Protein AF-A0A1I0U575-F1 (afdb_monomer)

Solvent-accessible surface area (backbone atoms only — not comparable to full-atom values): 11111 Å² total; per-residue (Å²): 134,72,93,85,70,76,74,80,71,78,78,74,74,86,70,75,82,82,84,68,70,93,70,78,60,94,90,56,84,79,84,73,92,72,87,68,95,78,62,98,72,87,86,82,90,77,68,52,53,41,90,87,81,62,49,80,29,72,87,57,78,76,92,74,85,88,87,84,86,83,91,77,82,74,94,61,66,77,84,83,84,86,85,85,67,62,74,46,63,39,93,84,78,62,50,77,47,63,61,82,71,60,91,86,65,80,56,101,76,77,84,55,69,71,61,39,52,50,52,34,44,42,38,71,75,67,61,40,53,53,68,60,42,26,53,49,41,25,73,60,37,78,41,85,51,56,54,69,57,51,50,53,37,41,57,60,74,74,112

Organism: NCBI:txid150248

Radius of gyration: 28.63 Å; Cα contacts (8 Å, |Δi|>4): 90; chains: 1; bounding box: 76×43×75 Å

Foldseek 3Di:
DDPPPPPPDPPDDPDDDPPDDPDDDVPDDDDDDDDDPDDPDDDDDDDQADPPPRDGCPPPDDPDDDDDDDDDDDQAADDDDDDDKDWDQDPPPRDIDIDDDDPQCDDPDDDDPVVLVVLLCCCPVVVQQLVRSQVVCCVRHVDGDDSVRSVVSNVVVVD

Sequence (159 aa):
MPPSSDRFEKKRSSREPSGKKPGGQEGHEGTTLRQVEHPHHRVVHRVHKCQGCGASLRDVKPFKVDVRQVFDLPPVSIEVTQHEREVKSCPHCQCVQQAEFPPHVTNHVQYGPRLTALVVYLHHIQLIPYKRLSDTIEALYQHSVSTGTLANMVKRGRE

InterPro domains:
  IPR004291 Transposase IS66, central domain [PF03050] (108-157)
  IPR024474 Transposase IS66, zinc-finger binding domain of [PF13005] (49-93)
  IPR052344 Transposase-related protein [PTHR33678] (9-156)

pLDDT: mean 89.63, std 12.62, range [47.19, 98.0]

Mean predicted aligned error: 10.16 Å

Structure (mmCIF, N/CA/C/O backbone):
data_AF-A0A1I0U575-F1
#
_entry.id   AF-A0A1I0U575-F1
#
loop_
_atom_site.group_PDB
_atom_site.id
_atom_site.type_symbol
_atom_site.label_atom_id
_atom_site.label_alt_id
_atom_site.label_comp_id
_atom_site.label_asym_id
_atom_site.label_entity_id
_atom_site.label_seq_id
_atom_site.pdbx_PDB_ins_code
_atom_site.Cartn_x
_atom_site.Cartn_y
_atom_site.Cartn_z
_atom_site.occupancy
_atom_site.B_iso_or_equiv
_atom_site.auth_seq_id
_atom_site.auth_comp_id
_atom_site.auth_asym_id
_atom_site.auth_atom_id
_atom_site.pdbx_PDB_model_num
ATOM 1 N N . MET A 1 1 ? 26.147 28.197 -36.655 1.00 47.41 1 MET A N 1
ATOM 2 C CA . MET A 1 1 ? 24.974 28.135 -35.751 1.00 47.41 1 MET A CA 1
ATOM 3 C C . MET A 1 1 ? 25.256 27.102 -34.668 1.00 47.41 1 MET A C 1
ATOM 5 O O . MET A 1 1 ? 25.812 26.068 -35.023 1.00 47.41 1 MET A O 1
ATOM 9 N N . PRO A 1 2 ? 24.961 27.371 -33.382 1.00 47.19 2 PRO A N 1
ATOM 10 C CA . PRO A 1 2 ? 25.215 26.414 -32.307 1.00 47.19 2 PRO A CA 1
ATOM 11 C C . PRO A 1 2 ? 24.196 25.255 -32.344 1.00 47.19 2 PRO A C 1
ATOM 13 O O . PRO A 1 2 ? 23.044 25.478 -32.714 1.00 47.19 2 PRO A O 1
ATOM 16 N N . PRO A 1 3 ? 24.575 24.038 -31.914 1.00 49.50 3 PRO A N 1
ATOM 17 C CA . PRO A 1 3 ? 23.738 22.829 -31.964 1.00 49.50 3 PRO A CA 1
ATOM 18 C C . PRO A 1 3 ? 22.569 22.831 -30.957 1.00 49.50 3 PRO A C 1
ATOM 20 O O . PRO A 1 3 ? 21.910 21.820 -30.767 1.00 49.50 3 PRO A O 1
ATOM 23 N N . SER A 1 4 ? 22.299 23.966 -30.305 1.00 51.62 4 SER A N 1
ATOM 24 C CA . SER A 1 4 ? 21.261 24.134 -29.276 1.00 51.62 4 SER A CA 1
ATOM 25 C C . SER A 1 4 ? 20.014 24.859 -29.807 1.00 51.62 4 SER A C 1
ATOM 27 O O . SER A 1 4 ? 19.266 25.490 -29.067 1.00 51.62 4 SER A O 1
ATOM 29 N N . SER A 1 5 ? 19.805 24.838 -31.125 1.00 55.12 5 SER A N 1
ATOM 30 C CA . SER A 1 5 ? 18.627 25.420 -31.785 1.00 55.12 5 SER A CA 1
ATOM 31 C C . SER A 1 5 ? 17.741 24.351 -32.423 1.00 55.12 5 SER A C 1
ATOM 33 O O . SER A 1 5 ? 17.080 24.617 -33.426 1.00 55.12 5 SER A O 1
ATOM 35 N N . ASP A 1 6 ? 17.699 23.157 -31.827 1.00 56.84 6 ASP A N 1
ATOM 36 C CA . ASP A 1 6 ? 16.698 22.146 -32.151 1.00 56.84 6 ASP A CA 1
ATOM 37 C C . ASP A 1 6 ? 15.331 22.643 -31.6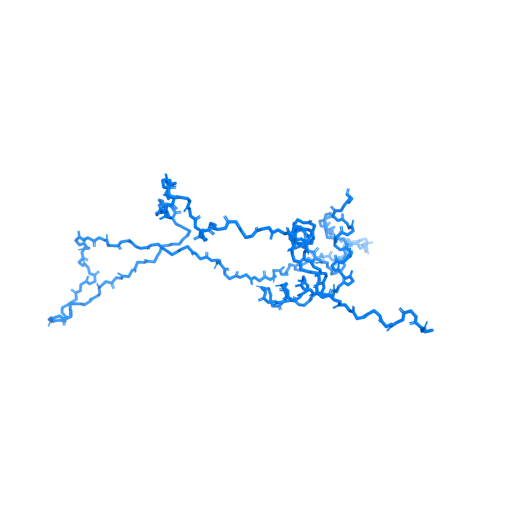76 1.00 56.84 6 ASP A C 1
ATOM 39 O O . ASP A 1 6 ? 14.899 22.455 -30.536 1.00 56.84 6 ASP A O 1
ATOM 43 N N . ARG A 1 7 ? 14.624 23.323 -32.579 1.00 56.25 7 ARG A N 1
ATOM 44 C CA . ARG A 1 7 ? 13.177 23.464 -32.480 1.00 56.25 7 ARG A CA 1
ATOM 45 C C . ARG A 1 7 ? 12.626 22.044 -32.510 1.00 56.25 7 ARG A C 1
ATOM 47 O O . ARG A 1 7 ? 12.630 21.414 -33.562 1.00 56.25 7 ARG A O 1
ATOM 54 N N . PHE A 1 8 ? 12.192 21.528 -31.362 1.00 62.91 8 PHE A N 1
ATOM 55 C CA . PHE A 1 8 ? 11.490 20.251 -31.280 1.00 62.91 8 PHE A CA 1
ATOM 56 C C . PHE A 1 8 ? 10.187 20.354 -32.080 1.00 62.91 8 PHE A C 1
ATOM 58 O O . PHE A 1 8 ? 9.128 20.686 -31.544 1.00 62.91 8 PHE A O 1
ATOM 65 N N . GLU A 1 9 ? 10.254 20.105 -33.385 1.00 63.72 9 GLU A N 1
ATOM 66 C CA . GLU A 1 9 ? 9.066 19.892 -34.189 1.00 63.72 9 GLU A CA 1
ATOM 67 C C . GLU A 1 9 ? 8.340 18.683 -33.603 1.00 63.72 9 GLU A C 1
ATOM 69 O O . GLU A 1 9 ? 8.892 17.584 -33.486 1.00 63.72 9 GLU A O 1
ATOM 74 N N . LYS A 1 10 ? 7.087 18.888 -33.181 1.00 62.88 10 LYS A N 1
ATOM 75 C CA . LYS A 1 10 ? 6.210 17.788 -32.781 1.00 62.88 10 LYS A CA 1
ATOM 76 C C . LYS A 1 10 ? 6.128 16.819 -33.956 1.00 62.88 10 LYS A C 1
ATOM 78 O O . LYS A 1 10 ? 5.447 17.106 -34.941 1.00 62.88 10 LYS A O 1
ATOM 83 N N . LYS A 1 11 ? 6.801 15.669 -33.843 1.00 67.00 11 LYS A N 1
ATOM 84 C CA . LYS A 1 11 ? 6.680 14.579 -34.814 1.00 67.00 11 LYS A CA 1
ATOM 85 C C . LYS A 1 11 ? 5.200 14.223 -34.931 1.00 67.00 11 LYS A C 1
ATOM 87 O O . LYS A 1 11 ? 4.583 13.787 -33.958 1.00 67.00 11 LYS A O 1
ATOM 92 N N . ARG A 1 12 ? 4.615 14.464 -36.106 1.00 66.19 12 ARG A N 1
ATOM 93 C CA . ARG A 1 12 ? 3.251 14.022 -36.404 1.00 66.19 12 ARG A CA 1
ATOM 94 C C . ARG A 1 12 ? 3.251 12.498 -36.380 1.00 66.19 12 ARG A C 1
ATOM 96 O O . ARG A 1 12 ? 4.144 11.868 -36.940 1.00 66.19 12 ARG A O 1
ATOM 103 N N . SER A 1 13 ? 2.277 11.923 -35.681 1.00 72.56 13 SER A N 1
ATOM 104 C CA . SER A 1 13 ? 2.072 10.477 -35.668 1.00 72.56 13 SER A CA 1
ATOM 105 C C . SER A 1 13 ? 1.948 9.981 -37.109 1.00 72.56 13 SER A C 1
ATOM 107 O O . SER A 1 13 ? 1.083 10.458 -37.835 1.00 72.56 13 SER A O 1
ATOM 109 N N . SER A 1 14 ? 2.786 9.022 -37.507 1.00 78.69 14 SER A N 1
ATOM 110 C CA . SER A 1 14 ? 2.654 8.311 -38.786 1.00 78.69 14 SER A CA 1
ATOM 111 C C . SER A 1 14 ? 1.528 7.275 -38.770 1.00 78.69 14 SER A C 1
ATOM 113 O O . SER A 1 14 ? 1.242 6.665 -39.794 1.00 78.69 14 SER A O 1
ATOM 115 N N . ARG A 1 15 ? 0.901 7.045 -37.607 1.00 78.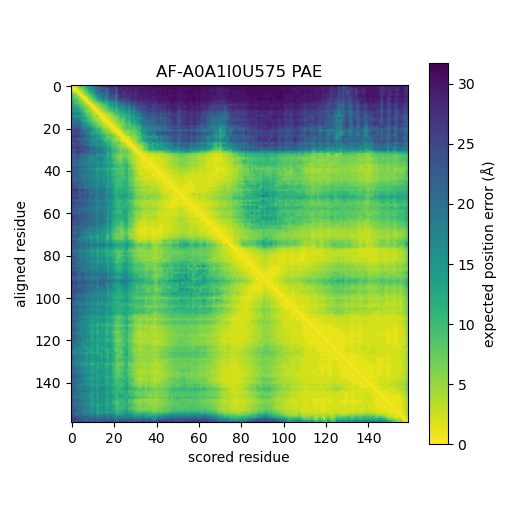62 15 ARG A N 1
ATOM 116 C CA . ARG A 1 15 ? -0.243 6.139 -37.494 1.00 78.62 15 ARG A CA 1
ATOM 117 C C . ARG A 1 15 ? -1.468 6.778 -38.119 1.00 78.62 15 ARG A C 1
ATOM 119 O O . ARG A 1 15 ? -1.876 7.862 -37.699 1.00 78.62 15 ARG A O 1
ATOM 126 N N . GLU A 1 16 ? -2.076 6.052 -39.043 1.00 80.62 16 GLU A N 1
ATOM 127 C CA . GLU A 1 16 ? -3.420 6.353 -39.507 1.00 80.62 16 GLU A CA 1
ATOM 128 C C . GLU A 1 16 ? -4.415 6.216 -38.342 1.00 80.62 16 GLU A C 1
ATOM 130 O O . GLU A 1 16 ? -4.290 5.297 -37.518 1.00 80.62 16 GLU A O 1
ATOM 135 N N . PRO A 1 17 ? -5.394 7.128 -38.221 1.00 72.56 17 PRO A N 1
ATOM 136 C CA . PRO A 1 17 ? -6.466 6.981 -37.251 1.00 72.56 17 PRO A CA 1
ATOM 137 C C . PRO A 1 17 ? -7.201 5.670 -37.525 1.00 72.56 17 PRO A C 1
ATOM 139 O O . PRO A 1 17 ? -7.681 5.450 -38.632 1.00 72.56 17 PRO A O 1
ATOM 142 N N . SER A 1 18 ? -7.332 4.802 -36.521 1.00 75.75 18 SER A N 1
ATOM 143 C CA . SER A 1 18 ? -7.940 3.478 -36.722 1.00 75.75 18 SER A CA 1
ATOM 144 C C . SER A 1 18 ? -9.425 3.530 -37.103 1.00 75.75 18 SER A C 1
ATOM 146 O O . SER A 1 18 ? -9.999 2.490 -37.413 1.00 75.75 18 SER A O 1
ATOM 148 N N . GLY A 1 19 ? -10.075 4.697 -36.995 1.00 77.12 19 GLY A N 1
ATOM 149 C CA . GLY A 1 19 ? -11.515 4.884 -37.200 1.00 77.12 19 GLY A CA 1
ATOM 150 C C . GLY A 1 19 ? -12.399 4.154 -36.180 1.00 77.12 19 GLY A C 1
ATOM 151 O O . GLY A 1 19 ? -13.611 4.356 -36.157 1.00 77.12 19 GLY A O 1
ATOM 152 N N . LYS A 1 20 ? -11.812 3.322 -35.311 1.00 76.06 20 LYS A N 1
ATOM 153 C CA . LYS A 1 20 ? -12.529 2.539 -34.308 1.00 76.06 20 LYS A CA 1
ATOM 154 C C . LYS A 1 20 ? -12.921 3.441 -33.148 1.00 76.06 20 LYS A C 1
ATOM 156 O O . LYS A 1 20 ? -12.082 4.142 -32.579 1.00 76.06 20 LYS A O 1
ATOM 161 N N . LYS A 1 21 ? -14.199 3.395 -32.779 1.00 69.94 21 LYS A N 1
ATOM 162 C CA . LYS A 1 21 ? -14.684 4.041 -31.560 1.00 69.94 21 LYS A CA 1
ATOM 163 C C . LYS A 1 21 ? -14.033 3.369 -30.339 1.00 69.94 21 LYS A C 1
ATOM 165 O O . LYS A 1 21 ? -13.839 2.153 -30.362 1.00 69.94 21 LYS A O 1
ATOM 170 N N . PRO A 1 22 ? -13.698 4.125 -29.280 1.00 68.75 22 PRO A N 1
ATOM 171 C CA . PRO A 1 22 ? -13.306 3.538 -28.004 1.00 68.75 22 PRO A CA 1
ATOM 172 C C . PRO A 1 22 ? -14.420 2.614 -27.490 1.00 68.75 22 PRO A C 1
ATOM 174 O O . PRO A 1 22 ? -15.566 3.047 -27.388 1.00 68.75 22 PRO A O 1
ATOM 177 N N . GLY A 1 23 ? -14.095 1.357 -27.183 1.00 73.19 23 GLY A N 1
ATOM 178 C CA . GLY A 1 23 ? -15.055 0.362 -26.696 1.00 73.19 23 GLY A CA 1
ATOM 179 C C . GLY A 1 23 ? -14.907 -1.002 -27.369 1.00 73.19 23 GLY A C 1
ATOM 180 O O . GLY A 1 23 ? -14.039 -1.202 -28.221 1.00 73.19 23 GLY A O 1
ATOM 181 N N . GLY A 1 24 ? -15.751 -1.950 -26.956 1.00 71.56 24 GLY A N 1
ATOM 182 C CA . GLY A 1 24 ? -15.863 -3.249 -27.616 1.00 71.56 24 GLY A CA 1
ATOM 183 C C . GLY A 1 24 ? -16.288 -3.082 -29.075 1.00 71.56 24 GLY A C 1
ATOM 184 O O . GLY A 1 24 ? -17.053 -2.176 -29.407 1.00 71.56 24 GLY A O 1
ATOM 185 N N . GLN A 1 25 ? -15.770 -3.942 -29.950 1.00 77.94 25 GLN A N 1
ATOM 186 C CA . GLN A 1 25 ? -16.221 -3.990 -31.341 1.00 77.94 25 GLN A CA 1
ATOM 187 C C . GLN A 1 25 ? -17.700 -4.395 -31.390 1.00 77.94 25 GLN A C 1
ATOM 189 O O . GLN A 1 25 ? -18.191 -5.075 -30.487 1.00 77.94 25 GLN A O 1
ATOM 194 N N . GLU A 1 26 ? -18.410 -3.985 -32.440 1.00 68.81 26 GLU A N 1
ATOM 195 C CA . GLU A 1 26 ? -19.782 -4.441 -32.669 1.00 68.81 26 GLU A CA 1
ATOM 196 C C . GLU A 1 26 ? -19.808 -5.980 -32.707 1.00 68.81 26 GLU A C 1
ATOM 198 O O . GLU A 1 26 ? -19.051 -6.601 -33.450 1.00 68.81 26 GLU A O 1
ATOM 203 N N . GLY A 1 27 ? -20.624 -6.592 -31.842 1.00 71.31 27 GLY A N 1
ATOM 204 C CA . GLY A 1 27 ? -20.699 -8.049 -31.668 1.00 71.31 27 GLY A CA 1
ATOM 205 C C . GLY A 1 27 ? -19.791 -8.647 -30.583 1.00 71.31 27 GLY A C 1
ATOM 206 O O . GLY A 1 27 ? -19.876 -9.846 -30.335 1.00 71.31 27 GLY A O 1
ATOM 207 N N . HIS A 1 28 ? -18.954 -7.855 -29.901 1.00 72.00 28 HIS A N 1
ATOM 208 C CA . HIS A 1 28 ? -18.171 -8.349 -28.764 1.00 72.00 28 HIS A CA 1
ATOM 209 C C . HIS A 1 28 ? -19.067 -8.563 -27.536 1.00 72.00 28 HIS A C 1
ATOM 211 O O . HIS A 1 28 ? -19.731 -7.631 -27.077 1.00 72.00 28 HIS A O 1
ATOM 217 N N . GLU A 1 29 ? -19.041 -9.765 -26.955 1.00 70.50 29 GLU A N 1
ATOM 218 C CA . GLU A 1 29 ? -19.729 -10.040 -25.692 1.00 70.50 29 GLU A CA 1
ATOM 219 C C . GLU A 1 29 ? -19.125 -9.181 -24.575 1.00 70.50 29 GLU A C 1
ATOM 221 O O . GLU A 1 29 ? -17.934 -9.252 -24.263 1.00 70.50 29 GLU A O 1
ATOM 226 N N . GLY A 1 30 ? -19.935 -8.302 -23.991 1.00 70.44 30 GLY A N 1
ATOM 227 C CA . GLY A 1 30 ? -19.508 -7.494 -22.859 1.00 70.44 30 GLY A CA 1
ATOM 228 C C . GLY A 1 30 ? -19.389 -8.353 -21.604 1.00 70.44 30 GLY A C 1
ATOM 229 O O . GLY A 1 30 ? -20.333 -9.038 -21.219 1.00 70.44 30 GLY A O 1
ATOM 230 N N . THR A 1 31 ? -18.262 -8.273 -20.905 1.00 77.25 31 THR A N 1
ATOM 231 C CA . THR A 1 31 ? -18.148 -8.817 -19.549 1.00 77.25 31 THR A CA 1
ATOM 232 C C . THR A 1 31 ? -18.621 -7.769 -18.547 1.00 77.25 31 THR A C 1
ATOM 234 O O . THR A 1 31 ? -17.891 -6.831 -18.226 1.00 77.25 31 THR A O 1
ATOM 237 N N . THR A 1 32 ? -19.854 -7.899 -18.058 1.00 82.81 32 THR A N 1
ATOM 238 C CA . THR A 1 32 ? -20.365 -7.050 -16.971 1.00 82.81 32 THR A CA 1
ATOM 239 C C . THR A 1 32 ? -19.751 -7.468 -15.635 1.00 82.81 32 THR A C 1
ATOM 241 O O . THR A 1 32 ? -19.636 -8.662 -15.354 1.00 82.81 32 THR A O 1
ATOM 244 N N . LEU A 1 33 ? -19.393 -6.491 -14.794 1.00 91.25 33 LEU A N 1
ATOM 245 C CA . LEU A 1 33 ? -18.963 -6.731 -13.415 1.00 91.25 33 LEU A CA 1
ATOM 246 C C . LEU A 1 33 ? -20.070 -7.475 -12.648 1.00 91.25 33 LEU A C 1
ATOM 248 O O . LEU A 1 33 ? -21.209 -7.010 -12.594 1.00 91.25 33 LEU A O 1
ATOM 252 N N . ARG A 1 34 ? -19.745 -8.639 -12.077 1.00 93.31 34 ARG A N 1
ATOM 253 C CA . ARG A 1 34 ? -20.703 -9.504 -11.371 1.00 93.31 34 ARG A CA 1
ATOM 254 C C . ARG A 1 34 ? -20.533 -9.390 -9.864 1.00 93.31 34 ARG A C 1
ATOM 256 O O . ARG A 1 34 ? -19.433 -9.141 -9.380 1.00 93.31 34 ARG A O 1
ATOM 263 N N . GLN A 1 35 ? -21.622 -9.613 -9.133 1.00 95.19 35 GLN A N 1
ATOM 264 C CA . GLN A 1 35 ? -21.550 -9.756 -7.682 1.00 95.19 35 GLN A CA 1
ATOM 265 C C . GLN A 1 35 ? -20.733 -11.001 -7.313 1.00 95.19 35 GLN A C 1
ATOM 267 O O . GLN A 1 35 ? -20.836 -12.032 -7.978 1.00 95.19 35 GLN A O 1
ATOM 272 N N . VAL A 1 36 ? -19.942 -10.895 -6.247 1.00 96.62 36 VAL A N 1
ATOM 273 C CA . VAL A 1 36 ? -19.218 -12.017 -5.644 1.00 96.62 36 VAL A CA 1
ATOM 274 C C . VAL A 1 36 ? -20.030 -12.639 -4.518 1.00 96.62 36 VAL A C 1
ATOM 276 O O . VAL A 1 36 ? -20.717 -11.943 -3.772 1.00 96.62 36 VAL A O 1
ATOM 279 N N . GLU A 1 37 ? -19.915 -13.949 -4.349 1.00 95.88 37 GLU A N 1
ATOM 280 C CA . GLU A 1 37 ? -20.585 -14.667 -3.260 1.00 95.88 37 GLU A CA 1
ATOM 281 C C . GLU A 1 37 ? -20.005 -14.304 -1.882 1.00 95.88 37 GLU A C 1
ATOM 283 O O . GLU A 1 37 ? -20.738 -14.159 -0.901 1.00 95.88 37 GLU A O 1
ATOM 288 N N . HIS A 1 38 ? -18.691 -14.076 -1.819 1.00 96.56 38 HIS A N 1
ATOM 289 C CA . HIS A 1 38 ? -17.958 -13.812 -0.582 1.00 96.56 38 HIS A CA 1
ATOM 290 C C . HIS A 1 38 ? -17.284 -12.429 -0.624 1.00 96.56 38 HIS A C 1
ATOM 292 O O . HIS A 1 38 ? -16.116 -12.328 -1.004 1.00 96.56 38 HIS A O 1
ATOM 298 N N . PRO A 1 39 ? -17.997 -11.338 -0.275 1.00 96.88 39 PRO A N 1
ATOM 299 C CA . PRO A 1 39 ? -17.390 -10.013 -0.198 1.00 96.88 39 PRO A CA 1
ATOM 300 C C . PRO A 1 39 ? -16.454 -9.906 1.016 1.00 96.88 39 PRO A C 1
ATOM 302 O O . PRO A 1 39 ? -16.736 -10.472 2.071 1.00 96.88 39 PRO A O 1
ATOM 305 N N . HIS A 1 40 ? -15.383 -9.111 0.898 1.00 96.88 40 HIS A N 1
ATOM 306 C CA . HIS A 1 40 ? -14.424 -8.871 1.990 1.00 96.88 40 HIS A CA 1
ATOM 307 C C . HIS A 1 40 ? -15.084 -8.304 3.259 1.00 96.88 40 HIS A C 1
ATOM 309 O O . HIS A 1 40 ? -14.683 -8.624 4.376 1.00 96.88 40 HIS A O 1
ATOM 315 N N . HIS A 1 41 ? -16.117 -7.473 3.089 1.00 96.19 41 HIS A N 1
ATOM 316 C CA . HIS A 1 41 ? -16.870 -6.864 4.180 1.00 96.19 41 HIS A CA 1
ATOM 317 C C . HIS A 1 41 ? -18.369 -6.881 3.872 1.00 96.19 41 HIS A C 1
ATOM 319 O O . HIS A 1 41 ? -18.783 -6.700 2.726 1.00 96.19 41 HIS A O 1
ATOM 325 N N . ARG A 1 42 ? -19.198 -7.054 4.910 1.00 96.81 42 ARG A N 1
ATOM 326 C CA . ARG A 1 42 ? -20.661 -6.994 4.807 1.00 96.81 42 ARG A CA 1
ATOM 327 C C . ARG A 1 42 ? -21.217 -5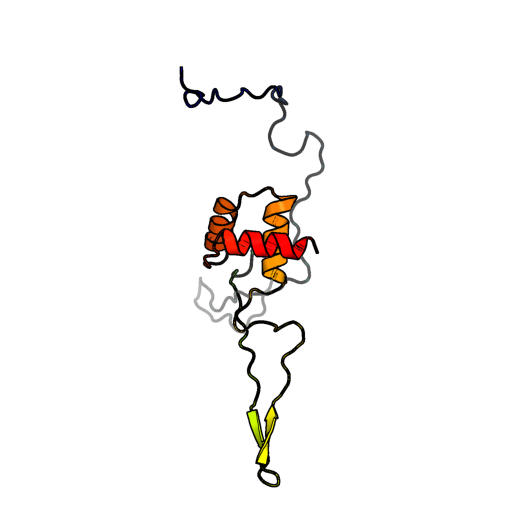.971 5.787 1.00 96.81 42 ARG A C 1
ATOM 329 O O . ARG A 1 42 ? -21.094 -6.138 6.997 1.00 96.81 42 ARG A O 1
ATOM 336 N N . VAL A 1 43 ? -21.885 -4.950 5.260 1.00 97.38 43 VAL A N 1
ATOM 337 C CA . VAL A 1 43 ? -22.588 -3.936 6.054 1.00 97.38 43 VAL A CA 1
ATOM 338 C C . VAL A 1 43 ? -24.089 -4.169 5.918 1.00 97.38 43 VAL A C 1
ATOM 340 O O . VAL A 1 43 ? -24.617 -4.234 4.810 1.00 97.38 43 VAL A O 1
ATOM 343 N N . VAL A 1 44 ? -24.785 -4.336 7.045 1.00 96.75 44 VAL A N 1
ATOM 344 C CA . VAL A 1 44 ? -26.241 -4.535 7.071 1.00 96.75 44 VAL A CA 1
ATOM 345 C C . VAL A 1 44 ? -26.910 -3.259 7.562 1.00 96.75 44 VAL A C 1
ATOM 347 O O . VAL A 1 44 ? -26.821 -2.917 8.740 1.00 96.75 44 VAL A O 1
ATOM 350 N N . HIS A 1 45 ? -27.628 -2.582 6.672 1.00 96.69 45 HIS A N 1
ATOM 351 C CA . HIS A 1 45 ? -28.430 -1.411 7.017 1.00 96.69 45 HIS A CA 1
ATOM 352 C C . HIS A 1 45 ? -29.780 -1.864 7.587 1.00 96.69 45 HIS A C 1
ATOM 354 O O . HIS A 1 45 ? -30.647 -2.341 6.855 1.00 96.69 45 HIS A O 1
ATOM 360 N N . ARG A 1 46 ? -29.947 -1.774 8.912 1.00 96.12 46 ARG A N 1
ATOM 361 C CA . ARG A 1 46 ? -31.163 -2.227 9.606 1.00 96.12 46 ARG A CA 1
ATOM 362 C C . ARG A 1 46 ? -32.225 -1.133 9.640 1.00 96.12 46 ARG A C 1
ATOM 364 O O . ARG A 1 46 ? -31.936 0.018 9.958 1.00 96.12 46 ARG A O 1
ATOM 371 N N . VAL A 1 47 ? -33.476 -1.515 9.394 1.00 97.06 47 VAL A N 1
ATOM 372 C CA . VAL A 1 47 ? -34.632 -0.637 9.606 1.00 97.06 47 VAL A CA 1
ATOM 373 C C . VAL A 1 47 ? -35.070 -0.768 11.061 1.00 97.06 47 VAL A C 1
ATOM 375 O O . VAL A 1 47 ? -35.433 -1.849 11.510 1.00 97.06 47 VAL A O 1
ATOM 378 N N . HIS A 1 48 ? -35.018 0.327 11.817 1.00 97.31 48 HIS A N 1
ATOM 379 C CA . HIS A 1 48 ? -35.351 0.303 13.246 1.00 97.31 48 HIS A CA 1
ATOM 380 C C . HIS A 1 48 ? -36.747 0.822 13.571 1.00 97.31 48 HIS A C 1
ATOM 382 O O . HIS A 1 48 ? -37.278 0.482 14.626 1.00 97.31 48 HIS A O 1
ATOM 388 N N . LYS A 1 49 ? -37.325 1.659 12.708 1.00 97.62 49 LYS A N 1
ATOM 389 C CA . LYS A 1 49 ? -38.634 2.278 12.920 1.00 97.62 49 LYS A CA 1
ATOM 390 C C . LYS A 1 49 ? -39.402 2.369 11.611 1.00 97.62 49 LYS A C 1
ATOM 392 O O . LYS A 1 49 ? -38.810 2.627 10.563 1.00 97.62 49 LYS A O 1
ATOM 397 N N . CYS A 1 50 ? -40.713 2.190 11.695 1.00 97.06 50 CYS A N 1
ATOM 398 C CA . CYS A 1 50 ? -41.621 2.479 10.596 1.00 97.06 50 CYS A CA 1
ATOM 399 C C . CYS A 1 50 ? -41.685 3.995 10.365 1.00 97.06 50 CYS A C 1
ATOM 401 O O . CYS A 1 50 ? -41.943 4.745 11.303 1.00 97.06 50 CYS A O 1
ATOM 403 N N . GLN A 1 51 ? -41.483 4.447 9.126 1.00 96.75 51 GLN A N 1
ATOM 404 C CA . GLN A 1 51 ? -41.573 5.872 8.776 1.00 96.75 51 GLN A CA 1
ATOM 405 C C . GLN A 1 51 ? -43.020 6.399 8.786 1.00 96.75 51 GLN A C 1
ATOM 407 O O . GLN A 1 51 ? -43.223 7.594 8.949 1.00 96.75 51 GLN A O 1
ATOM 412 N N . GLY A 1 52 ? -44.024 5.524 8.630 1.00 97.69 52 GLY A N 1
ATOM 413 C CA . GLY A 1 52 ? -45.438 5.917 8.623 1.00 97.69 52 GLY A CA 1
ATOM 414 C C . GLY A 1 52 ? -46.043 6.080 10.020 1.00 97.69 52 GLY A C 1
ATOM 415 O O . GLY A 1 52 ? -46.649 7.103 10.312 1.00 97.69 52 GLY A O 1
ATOM 416 N N . CYS A 1 53 ? -45.880 5.080 10.895 1.00 96.94 53 CYS A N 1
ATOM 417 C CA . CYS A 1 53 ? -46.503 5.070 12.230 1.00 96.94 53 CYS A CA 1
ATOM 418 C C . CYS A 1 53 ? -45.512 5.172 13.401 1.00 96.94 53 CYS A C 1
ATOM 420 O O . CYS A 1 53 ? -45.928 5.179 14.555 1.00 96.94 53 CYS A O 1
ATOM 422 N N . GLY A 1 54 ? -44.200 5.194 13.144 1.00 96.88 54 GLY A N 1
ATOM 423 C CA . GLY A 1 54 ? -43.169 5.300 14.183 1.00 96.88 54 GLY A CA 1
ATOM 424 C C . GLY A 1 54 ? -42.908 4.024 14.996 1.00 96.88 54 GLY A C 1
ATOM 425 O O . GLY A 1 54 ? -41.969 4.006 15.794 1.00 96.88 54 GLY A O 1
ATOM 426 N N . ALA A 1 55 ? -43.685 2.955 14.787 1.00 97.38 55 ALA A N 1
ATOM 427 C CA . ALA A 1 55 ? -43.527 1.687 15.498 1.00 97.38 55 ALA A CA 1
ATOM 428 C C . ALA A 1 55 ? -42.108 1.107 15.356 1.00 97.38 55 ALA A C 1
ATOM 430 O O . ALA A 1 55 ? -41.464 1.244 14.311 1.00 97.38 55 ALA A O 1
ATOM 431 N N . SER A 1 56 ? -41.627 0.443 16.411 1.00 97.56 56 SER A N 1
ATOM 432 C CA . SER A 1 56 ? -40.319 -0.220 16.411 1.00 97.56 56 SER A CA 1
ATOM 433 C C . SER A 1 56 ? -40.323 -1.436 15.485 1.00 97.56 56 SER A C 1
ATOM 435 O O . SER A 1 56 ? -41.233 -2.257 15.534 1.00 97.56 56 SER A O 1
ATOM 437 N N . LEU A 1 57 ? -39.272 -1.566 14.675 1.00 97.75 57 LEU A N 1
ATOM 438 C CA . LEU A 1 57 ? -39.028 -2.703 13.781 1.00 97.75 57 LEU A CA 1
ATOM 439 C C . LEU A 1 57 ? -37.750 -3.472 14.151 1.00 97.75 57 LEU A C 1
ATOM 441 O O . LEU A 1 57 ? -37.300 -4.320 13.390 1.00 97.75 57 LEU A O 1
ATOM 445 N N . ARG A 1 58 ? -37.146 -3.178 15.312 1.00 96.56 58 ARG A N 1
ATOM 446 C CA . ARG A 1 58 ? -35.849 -3.748 15.725 1.00 96.56 58 ARG A CA 1
ATOM 447 C C . ARG A 1 58 ? -35.842 -5.277 15.779 1.00 96.56 58 ARG A C 1
ATOM 449 O O . ARG A 1 58 ? -34.844 -5.874 15.386 1.00 96.56 58 ARG A O 1
ATOM 456 N N . ASP A 1 59 ? -36.952 -5.865 16.215 1.00 96.31 59 ASP A N 1
ATOM 457 C CA . ASP A 1 59 ? -37.106 -7.313 16.408 1.00 96.31 59 ASP A CA 1
ATOM 458 C C . ASP A 1 59 ? -37.891 -7.982 15.267 1.00 96.31 59 ASP A C 1
ATOM 460 O O . ASP A 1 59 ? -38.134 -9.189 15.277 1.00 96.31 59 ASP A O 1
ATOM 464 N N . VAL A 1 60 ? -38.282 -7.205 14.252 1.00 96.62 60 VAL A N 1
ATOM 465 C CA . VAL A 1 60 ? -39.007 -7.708 13.085 1.00 96.62 60 VAL A CA 1
ATOM 466 C C . VAL A 1 60 ? -38.004 -8.259 12.073 1.00 96.62 60 VAL A C 1
ATOM 468 O O . VAL A 1 60 ? -37.083 -7.563 11.641 1.00 96.62 60 VAL A O 1
ATOM 471 N N . LYS A 1 61 ? -38.178 -9.522 11.666 1.00 96.50 61 LYS A N 1
ATOM 472 C CA . LYS A 1 61 ? -37.333 -10.140 10.634 1.00 96.50 61 LYS A CA 1
ATOM 473 C C . LYS A 1 61 ? -37.575 -9.476 9.269 1.00 96.50 61 LYS A C 1
ATOM 475 O O . LYS A 1 61 ? -38.728 -9.205 8.929 1.00 96.50 61 LYS A O 1
ATOM 480 N N . PRO A 1 62 ? -36.526 -9.242 8.459 1.00 96.69 62 PRO A N 1
ATOM 481 C CA . PRO A 1 62 ? -36.697 -8.678 7.128 1.00 96.69 62 PRO A CA 1
ATOM 482 C C . PRO A 1 62 ? -37.458 -9.653 6.226 1.00 96.69 62 PRO A C 1
ATOM 484 O O . PRO A 1 62 ? -37.128 -10.835 6.164 1.00 96.69 62 PRO A O 1
ATOM 487 N N . PHE A 1 63 ? -38.440 -9.139 5.485 1.00 96.31 63 PHE A N 1
ATOM 488 C CA . PHE A 1 63 ? -39.149 -9.907 4.457 1.00 96.31 63 PHE A CA 1
ATOM 489 C C . PHE A 1 63 ? -38.266 -10.187 3.228 1.00 96.31 63 PHE A C 1
ATOM 491 O O . PHE A 1 63 ? -38.332 -11.260 2.637 1.00 96.31 63 PHE A O 1
ATOM 498 N N . LYS A 1 64 ? -37.413 -9.226 2.851 1.00 97.25 64 LYS A N 1
ATOM 499 C CA . LYS A 1 64 ? -36.460 -9.318 1.738 1.00 97.25 64 LYS A CA 1
ATOM 500 C C . LYS A 1 64 ? -35.181 -8.563 2.095 1.00 97.25 64 LYS A C 1
ATOM 502 O O . LYS A 1 64 ? -35.236 -7.556 2.799 1.00 97.25 64 LYS A O 1
ATOM 507 N N . VAL A 1 65 ? -34.046 -9.026 1.578 1.00 95.88 65 VAL A N 1
ATOM 508 C CA . VAL A 1 65 ? -32.772 -8.295 1.608 1.00 95.88 65 VAL A CA 1
ATOM 509 C C . VAL A 1 65 ? -32.433 -7.869 0.182 1.00 95.88 65 VAL A C 1
ATOM 511 O O . VAL A 1 65 ? -32.348 -8.716 -0.704 1.00 95.88 65 VAL A O 1
ATOM 514 N N . ASP A 1 66 ? -32.275 -6.565 -0.042 1.00 97.00 66 ASP A N 1
ATOM 515 C CA . ASP A 1 66 ? -31.713 -6.023 -1.283 1.00 97.00 66 ASP A CA 1
ATOM 516 C C . ASP A 1 66 ? -30.188 -5.917 -1.142 1.00 97.00 66 ASP A C 1
ATOM 518 O O . ASP A 1 66 ? -29.693 -5.466 -0.106 1.00 97.00 66 ASP A O 1
ATOM 522 N N . VAL A 1 67 ? -29.439 -6.369 -2.150 1.00 96.75 67 VAL A N 1
ATOM 523 C CA . VAL A 1 67 ? -27.974 -6.496 -2.086 1.00 96.75 67 VAL A CA 1
ATOM 524 C C . VAL A 1 67 ? -27.330 -5.683 -3.198 1.00 96.75 67 VAL A C 1
ATOM 526 O O . VAL A 1 67 ? -27.583 -5.898 -4.383 1.00 96.75 67 VAL A O 1
ATOM 529 N N . ARG A 1 68 ? -26.425 -4.788 -2.801 1.00 97.00 68 ARG A N 1
ATOM 530 C CA . ARG A 1 68 ? -25.543 -4.029 -3.690 1.00 97.00 68 ARG A CA 1
ATOM 531 C C . ARG A 1 68 ? -24.105 -4.244 -3.243 1.00 97.00 68 ARG A C 1
ATOM 533 O O . ARG A 1 68 ? -23.842 -4.306 -2.044 1.00 97.00 68 ARG A O 1
ATOM 540 N N . GLN A 1 69 ? -23.190 -4.359 -4.200 1.00 97.38 69 GLN A N 1
ATOM 541 C CA . GLN A 1 69 ? -21.760 -4.498 -3.933 1.00 97.38 69 GLN A CA 1
ATOM 542 C C . GLN A 1 69 ? -20.998 -3.356 -4.587 1.00 97.38 69 GLN A C 1
ATOM 544 O O . GLN A 1 69 ? -21.293 -2.975 -5.719 1.00 97.38 69 GLN A O 1
ATOM 549 N N . VAL A 1 70 ? -20.027 -2.826 -3.850 1.00 96.94 70 VAL A N 1
ATOM 550 C CA . VAL A 1 70 ? -19.104 -1.794 -4.313 1.00 96.94 70 VAL A CA 1
ATOM 551 C C . VAL A 1 70 ? -17.725 -2.436 -4.386 1.00 96.94 70 VAL A C 1
ATOM 553 O O . VAL A 1 70 ? -17.256 -3.004 -3.401 1.00 96.94 70 VAL A O 1
ATOM 556 N N . PHE A 1 71 ? -17.115 -2.384 -5.567 1.00 96.25 71 PHE A N 1
ATOM 557 C CA . PHE A 1 71 ? -15.735 -2.801 -5.787 1.00 96.25 71 PHE A CA 1
ATOM 558 C C . PHE A 1 71 ? -14.887 -1.545 -5.704 1.00 96.25 71 PHE A C 1
ATOM 560 O O . PHE A 1 71 ? -14.988 -0.683 -6.574 1.00 96.25 71 PHE A O 1
ATOM 567 N N . ASP A 1 72 ? -14.102 -1.441 -4.644 1.00 95.19 72 ASP A N 1
ATOM 568 C CA . ASP A 1 72 ? -13.264 -0.278 -4.392 1.00 95.19 72 ASP A CA 1
ATOM 569 C C . ASP A 1 72 ? -11.875 -0.719 -3.936 1.00 95.19 72 ASP A C 1
ATOM 571 O O . ASP A 1 72 ? -11.666 -1.871 -3.536 1.00 95.19 72 ASP A O 1
ATOM 575 N N . LEU A 1 73 ? -10.922 0.202 -4.011 1.00 92.19 73 LEU A N 1
ATOM 576 C CA . LEU A 1 73 ? -9.598 0.013 -3.449 1.00 92.19 73 LEU A CA 1
ATOM 577 C C . LEU A 1 73 ? -9.666 0.238 -1.932 1.00 92.19 73 LEU A C 1
ATOM 579 O O . LEU A 1 73 ? -10.292 1.199 -1.479 1.00 92.19 73 LEU A O 1
ATOM 583 N N . PRO A 1 74 ? -9.016 -0.613 -1.117 1.00 89.88 74 PRO A N 1
ATOM 584 C CA . PRO A 1 74 ? -8.838 -0.286 0.290 1.00 89.88 74 PRO A CA 1
ATOM 585 C C . PRO A 1 74 ? -7.986 0.988 0.419 1.00 89.88 74 PRO A C 1
ATOM 587 O O . PRO A 1 74 ? -7.257 1.328 -0.517 1.00 89.88 74 PRO A O 1
ATOM 590 N N . PRO A 1 75 ? -8.013 1.673 1.575 1.00 86.94 75 PRO A N 1
ATOM 591 C CA . PRO A 1 75 ? -7.067 2.748 1.850 1.00 86.94 75 PRO A CA 1
ATOM 592 C C . PRO A 1 75 ? -5.630 2.281 1.583 1.00 86.94 75 PRO A C 1
ATOM 594 O O . PRO A 1 75 ? -5.195 1.255 2.108 1.00 86.94 75 PRO A O 1
ATOM 597 N N . VAL A 1 76 ? -4.912 3.017 0.736 1.00 87.81 76 VAL A N 1
ATOM 598 C CA . VAL A 1 76 ? -3.561 2.663 0.298 1.00 87.81 76 VAL A CA 1
ATOM 599 C C . VAL A 1 76 ? -2.556 3.540 1.044 1.00 87.81 76 VAL A C 1
ATOM 601 O O . VAL A 1 76 ? -2.565 4.757 0.900 1.00 87.81 76 VAL A O 1
ATOM 604 N N . SER A 1 77 ? -1.686 2.930 1.848 1.00 89.69 77 SER A N 1
ATOM 605 C CA . SER A 1 77 ? -0.632 3.628 2.592 1.00 89.69 77 SER A CA 1
ATOM 606 C C . SER A 1 77 ? 0.637 2.781 2.688 1.00 89.69 77 SER A C 1
ATOM 608 O O . SER A 1 77 ? 0.613 1.564 2.483 1.00 89.69 77 SER A O 1
ATOM 610 N N . ILE A 1 78 ? 1.773 3.428 2.968 1.00 93.12 78 ILE A N 1
ATOM 611 C CA . ILE A 1 78 ? 2.991 2.706 3.345 1.00 93.12 78 ILE A CA 1
ATOM 612 C C . ILE A 1 78 ? 2.881 2.291 4.808 1.00 93.12 78 ILE A C 1
ATOM 614 O O . ILE A 1 78 ? 2.740 3.123 5.700 1.00 93.12 78 ILE A O 1
ATOM 618 N N . GLU A 1 79 ? 3.002 0.991 5.039 1.00 94.25 79 GLU A N 1
ATOM 619 C CA . GLU A 1 79 ? 3.129 0.412 6.369 1.00 94.25 79 GLU A CA 1
ATOM 620 C C . GLU A 1 79 ? 4.607 0.381 6.781 1.00 94.25 79 GLU A C 1
ATOM 622 O O . GLU A 1 79 ? 5.457 -0.119 6.036 1.00 94.25 79 GLU A O 1
ATOM 627 N N . VAL A 1 80 ? 4.916 0.920 7.96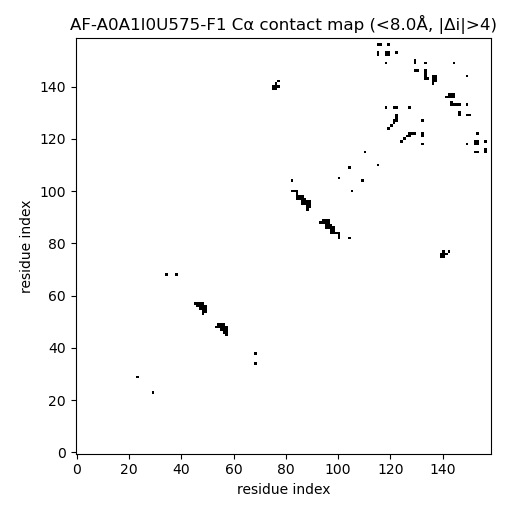3 1.00 95.38 80 VAL A N 1
ATOM 628 C CA . VAL A 1 80 ? 6.267 0.928 8.538 1.00 95.38 80 VAL A CA 1
ATOM 629 C C . VAL A 1 80 ? 6.303 -0.035 9.718 1.00 95.38 80 VAL A C 1
ATOM 631 O O . VAL A 1 80 ? 5.639 0.187 10.727 1.00 95.38 80 VAL A O 1
ATOM 634 N N . THR A 1 81 ? 7.103 -1.092 9.602 1.00 96.69 81 THR A N 1
ATOM 635 C CA . THR A 1 81 ? 7.350 -2.045 10.690 1.00 96.69 81 THR A CA 1
ATOM 636 C C . THR A 1 81 ? 8.689 -1.728 11.347 1.00 96.69 81 THR A C 1
ATOM 638 O O . THR A 1 81 ? 9.734 -1.796 10.699 1.00 96.69 81 THR A O 1
ATOM 641 N N . GLN A 1 82 ? 8.668 -1.391 12.637 1.00 97.50 82 GLN A N 1
ATOM 642 C CA . GLN A 1 82 ? 9.880 -1.242 13.438 1.00 97.50 82 GLN A CA 1
ATOM 643 C C . GLN A 1 82 ? 10.326 -2.616 13.941 1.00 97.50 82 GLN A C 1
ATOM 645 O O . GLN A 1 82 ? 9.571 -3.317 14.611 1.00 97.50 82 GLN A O 1
ATOM 650 N N . HIS A 1 83 ? 11.557 -3.002 13.609 1.00 96.81 83 HIS A N 1
ATOM 651 C CA . HIS A 1 83 ? 12.180 -4.210 14.134 1.00 96.81 83 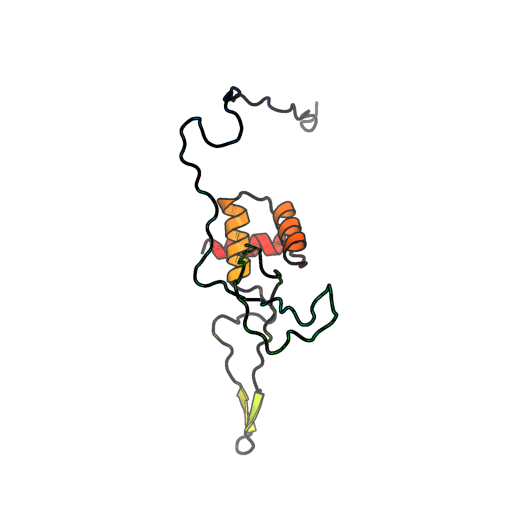HIS A CA 1
ATOM 652 C C . HIS A 1 83 ? 13.095 -3.828 15.292 1.00 96.81 83 HIS A C 1
ATOM 654 O O . HIS A 1 83 ? 14.079 -3.113 15.103 1.00 96.81 83 HIS A O 1
ATOM 660 N N . GLU A 1 84 ? 12.787 -4.328 16.482 1.00 97.38 84 GLU A N 1
ATOM 661 C CA . GLU A 1 84 ? 13.618 -4.164 17.670 1.00 97.38 84 GLU A CA 1
ATOM 662 C C . GLU A 1 84 ? 14.268 -5.490 18.038 1.00 97.38 84 GLU A C 1
ATOM 664 O O . GLU A 1 84 ? 13.686 -6.561 17.862 1.00 97.38 84 GLU A O 1
ATOM 669 N N . ARG A 1 85 ? 15.483 -5.408 18.573 1.00 96.25 85 ARG A N 1
ATOM 670 C CA . ARG A 1 85 ? 16.148 -6.536 19.215 1.00 96.25 85 ARG A CA 1
ATOM 671 C C . ARG A 1 85 ? 16.489 -6.152 20.639 1.00 96.25 85 ARG A C 1
ATOM 673 O O . ARG A 1 85 ? 16.920 -5.030 20.899 1.00 96.25 85 ARG A O 1
ATOM 680 N N . GLU A 1 86 ? 16.350 -7.102 21.547 1.00 97.62 86 GLU A N 1
ATOM 681 C CA . GLU A 1 86 ? 16.880 -6.929 22.888 1.00 97.62 86 GLU A CA 1
ATOM 682 C C . GLU A 1 86 ? 18.405 -7.039 22.863 1.00 97.62 86 GLU A C 1
ATOM 684 O O . GLU A 1 86 ? 18.971 -7.849 22.124 1.00 97.62 86 GLU A O 1
ATOM 689 N N . VAL A 1 87 ? 19.055 -6.243 23.708 1.00 97.88 87 VAL A N 1
ATOM 690 C CA . VAL A 1 87 ? 20.475 -6.367 24.031 1.00 97.88 87 VAL A CA 1
ATOM 691 C C . VAL A 1 87 ? 20.575 -6.429 25.550 1.00 97.88 87 VAL A C 1
ATOM 693 O O . VAL A 1 87 ? 20.151 -5.503 26.239 1.00 97.88 87 VAL A O 1
ATOM 696 N N . LYS A 1 88 ? 21.076 -7.541 26.089 1.00 97.94 88 LYS A N 1
ATOM 697 C CA . LYS A 1 88 ? 21.123 -7.814 27.533 1.00 97.94 88 LYS A CA 1
ATOM 698 C C . LYS A 1 88 ? 22.531 -8.220 27.941 1.00 97.94 88 LYS A C 1
ATOM 700 O O . LYS A 1 88 ? 23.198 -8.946 27.214 1.00 97.94 88 LYS A O 1
ATOM 705 N N . SER A 1 89 ? 22.976 -7.783 29.115 1.00 97.81 89 SER A N 1
ATOM 706 C CA . SER A 1 89 ? 24.188 -8.323 29.739 1.00 97.81 89 SER A CA 1
ATOM 707 C C . SER A 1 89 ? 23.815 -9.506 30.629 1.00 97.81 89 SER A C 1
ATOM 709 O O . SER A 1 89 ? 22.870 -9.420 31.415 1.00 97.81 89 SER A O 1
ATOM 711 N N . CYS A 1 90 ? 24.529 -10.623 30.495 1.00 96.81 90 CYS A N 1
ATOM 712 C CA . CYS A 1 90 ? 24.344 -11.778 31.364 1.00 96.81 90 CYS A CA 1
ATOM 713 C C . CYS A 1 90 ? 24.798 -11.432 32.795 1.00 96.81 90 CYS A C 1
ATOM 715 O O . CYS A 1 90 ? 25.964 -11.084 32.980 1.00 96.81 90 CYS A O 1
ATOM 717 N N . PRO A 1 91 ? 23.957 -11.583 33.834 1.00 97.31 91 PRO A N 1
ATOM 718 C CA . PRO A 1 91 ? 24.343 -11.216 35.199 1.00 97.31 91 PRO A CA 1
ATOM 719 C C . PRO A 1 91 ? 25.460 -12.101 35.778 1.00 97.31 91 PRO A C 1
ATOM 721 O O . PRO A 1 91 ? 26.115 -11.702 36.737 1.00 97.31 91 PRO A O 1
ATOM 724 N N . HIS A 1 92 ? 25.694 -13.286 35.203 1.00 97.19 92 HIS A N 1
ATOM 725 C CA . HIS A 1 92 ? 26.681 -14.247 35.700 1.00 97.19 92 HIS A CA 1
ATOM 726 C C . HIS A 1 92 ? 28.076 -14.067 35.092 1.00 97.19 92 HIS A C 1
ATOM 728 O O . HIS A 1 92 ? 29.059 -14.138 35.819 1.00 97.19 92 HIS A O 1
ATOM 734 N N . CYS A 1 93 ? 28.162 -13.862 33.773 1.00 96.75 93 CYS A N 1
ATOM 735 C CA . CYS A 1 93 ? 29.436 -13.768 33.045 1.00 96.75 93 CYS A CA 1
ATOM 736 C C . CYS A 1 93 ? 29.664 -12.419 32.351 1.00 96.75 93 CYS A C 1
ATOM 738 O O . CYS A 1 93 ? 30.659 -12.253 31.650 1.00 96.75 93 CYS A O 1
ATOM 740 N N . GLN A 1 94 ? 28.724 -11.477 32.492 1.00 96.06 94 GLN A N 1
ATOM 741 C CA . GLN A 1 94 ? 28.762 -10.127 31.922 1.00 96.06 94 GLN A CA 1
ATOM 742 C C . GLN A 1 94 ? 28.852 -10.072 30.383 1.00 96.06 94 GLN A C 1
ATOM 744 O O . GLN A 1 94 ? 28.928 -8.985 29.810 1.00 96.06 94 GLN A O 1
ATOM 749 N N . CYS A 1 95 ? 28.772 -11.216 29.690 1.00 97.81 95 CYS A 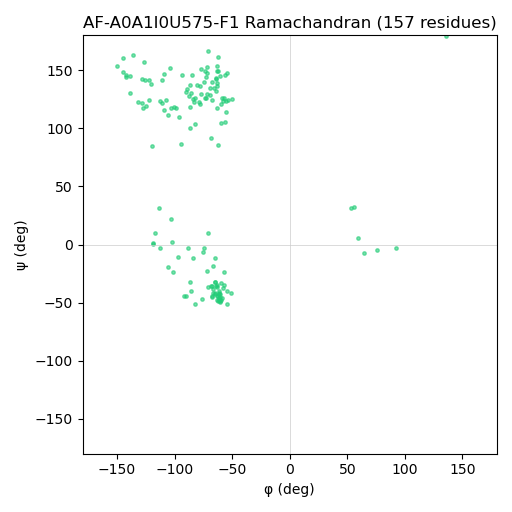N 1
ATOM 750 C CA . CYS A 1 95 ? 28.696 -11.267 28.233 1.00 97.81 95 CYS A CA 1
ATOM 751 C C . CYS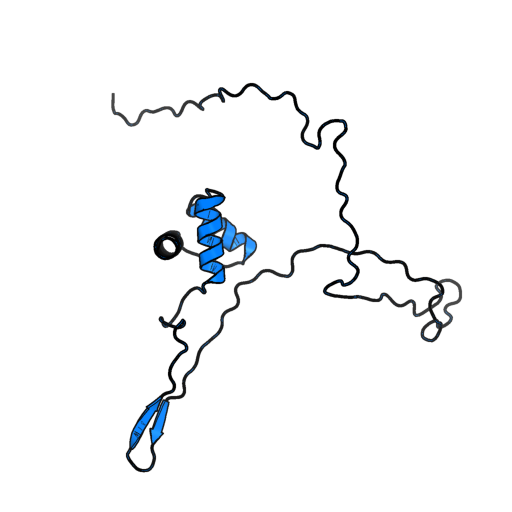 A 1 95 ? 27.413 -10.598 27.727 1.00 97.81 95 CYS A C 1
ATOM 753 O O . CYS A 1 95 ? 26.322 -10.839 28.252 1.00 97.81 95 CYS A O 1
ATOM 755 N N . VAL A 1 96 ? 27.548 -9.799 26.668 1.00 98.00 96 VAL A N 1
ATOM 756 C CA . VAL A 1 96 ? 26.422 -9.152 25.989 1.00 98.00 96 VAL A CA 1
ATOM 757 C C . VAL A 1 96 ? 25.779 -10.139 25.020 1.00 98.00 96 VAL A C 1
ATOM 759 O O . VAL A 1 96 ? 26.451 -10.692 24.155 1.00 98.00 96 VAL A O 1
ATOM 762 N N . GLN A 1 97 ? 24.473 -10.332 25.164 1.00 97.50 97 GLN A N 1
ATOM 763 C CA . GLN A 1 97 ? 23.633 -11.135 24.286 1.00 97.50 97 GLN A CA 1
ATOM 764 C C . GLN A 1 97 ? 22.682 -10.226 23.520 1.00 97.50 97 GLN A C 1
ATOM 766 O O . GLN A 1 97 ? 22.157 -9.261 24.078 1.00 97.50 97 GLN A O 1
ATOM 771 N N . GLN A 1 98 ? 22.437 -10.545 22.254 1.00 97.38 98 GLN A N 1
ATOM 772 C CA . GLN A 1 98 ? 21.477 -9.823 21.427 1.00 97.38 98 GLN A CA 1
ATOM 773 C C . GLN A 1 98 ? 20.714 -10.781 20.519 1.00 97.38 98 GLN A C 1
ATOM 775 O O . GLN A 1 98 ? 21.283 -11.762 20.042 1.00 97.38 98 GLN A O 1
ATOM 780 N N . ALA A 1 99 ? 19.443 -10.480 20.262 1.00 97.06 99 ALA A N 1
ATOM 781 C CA . ALA A 1 99 ? 18.684 -11.203 19.248 1.00 97.06 99 ALA A CA 1
ATOM 782 C C . ALA A 1 99 ? 19.153 -10.820 17.832 1.00 97.06 99 ALA A C 1
ATOM 784 O O . ALA A 1 99 ? 19.643 -9.711 17.591 1.00 97.06 99 ALA A O 1
ATOM 785 N N . GLU A 1 100 ? 18.994 -11.736 16.881 1.00 96.56 100 GLU A N 1
ATOM 786 C CA . GLU A 1 100 ? 19.267 -11.471 15.470 1.00 96.56 100 GLU A CA 1
ATOM 787 C C . GLU A 1 100 ? 18.053 -10.836 14.791 1.00 96.56 100 GLU A C 1
ATOM 789 O O . GLU A 1 100 ? 16.902 -11.141 15.113 1.00 96.56 100 GLU A O 1
ATOM 794 N N . PHE A 1 101 ? 18.308 -9.950 13.830 1.00 97.19 101 PHE A N 1
ATOM 795 C CA . PHE A 1 101 ? 17.248 -9.476 12.951 1.00 97.19 101 PHE A CA 1
ATOM 796 C C . PHE A 1 101 ? 16.914 -10.537 11.895 1.00 97.19 101 PHE A C 1
ATOM 798 O O . PHE A 1 101 ? 17.801 -11.289 11.484 1.00 97.19 101 PHE A O 1
ATOM 805 N N . PRO A 1 102 ? 15.662 -10.588 11.400 1.00 95.44 102 PRO A N 1
ATOM 806 C CA . PRO A 1 102 ? 15.325 -11.424 10.254 1.00 95.44 102 PRO A CA 1
ATOM 807 C C . PRO A 1 102 ? 16.228 -11.114 9.042 1.00 95.44 102 PRO A C 1
ATOM 809 O O . PRO A 1 102 ? 16.540 -9.943 8.823 1.00 95.44 102 PRO A O 1
ATOM 812 N N . PRO A 1 103 ? 16.561 -12.096 8.178 1.00 93.62 103 PRO A N 1
ATOM 813 C CA . PRO A 1 103 ? 17.538 -11.911 7.092 1.00 93.62 103 PRO A CA 1
ATOM 814 C C . PRO A 1 103 ? 17.226 -10.784 6.096 1.00 93.62 103 PRO A C 1
ATOM 816 O O . PRO A 1 103 ? 18.119 -10.275 5.428 1.00 93.62 103 PRO A O 1
ATOM 819 N N . HIS A 1 104 ? 15.955 -10.397 5.969 1.00 92.00 104 HIS A N 1
ATOM 820 C CA . HIS A 1 104 ? 15.526 -9.337 5.060 1.00 92.00 104 HIS A CA 1
ATOM 821 C C . HIS A 1 104 ? 15.664 -7.927 5.652 1.00 92.00 104 HIS A C 1
ATOM 823 O O . HIS A 1 104 ? 15.534 -6.962 4.904 1.00 92.00 104 HIS A O 1
ATOM 829 N N . VAL A 1 105 ? 15.913 -7.785 6.958 1.00 96.00 105 VAL A N 1
ATOM 830 C CA . VAL A 1 105 ? 16.110 -6.501 7.648 1.00 96.00 105 VAL A CA 1
ATOM 831 C C . VAL A 1 105 ? 17.610 -6.226 7.712 1.00 96.00 105 VAL A C 1
ATOM 833 O O . VAL A 1 105 ? 18.294 -6.612 8.655 1.00 96.00 105 VAL A O 1
ATOM 836 N N . THR A 1 106 ? 18.140 -5.609 6.658 1.00 94.00 106 THR A N 1
ATOM 837 C CA . THR A 1 106 ? 19.590 -5.484 6.442 1.00 94.00 106 THR A CA 1
ATOM 838 C C . THR A 1 106 ? 20.128 -4.084 6.710 1.00 94.00 106 THR A C 1
ATOM 840 O O . THR A 1 106 ? 21.325 -3.923 6.926 1.00 94.00 106 THR A O 1
ATOM 843 N N . ASN A 1 107 ? 19.266 -3.065 6.716 1.00 94.06 107 ASN A N 1
ATOM 844 C CA . ASN A 1 107 ? 19.639 -1.674 6.968 1.00 94.06 107 ASN A CA 1
ATOM 845 C C . ASN A 1 107 ? 18.795 -1.075 8.097 1.00 94.06 107 ASN A C 1
ATOM 847 O O . ASN A 1 107 ? 17.664 -1.499 8.322 1.00 94.06 107 ASN A O 1
ATOM 851 N N . HIS A 1 108 ? 19.315 -0.025 8.743 1.00 94.94 108 HIS A N 1
ATOM 852 C CA . HIS A 1 108 ? 18.600 0.722 9.789 1.00 94.94 108 HIS A CA 1
ATOM 853 C C . HIS A 1 108 ? 17.224 1.233 9.334 1.00 94.94 108 HIS A C 1
ATOM 855 O O . HIS A 1 108 ? 16.266 1.186 10.096 1.00 94.94 108 HIS A O 1
ATOM 861 N N . VAL A 1 109 ? 17.130 1.716 8.091 1.00 95.25 109 VAL A N 1
ATOM 862 C CA . VAL A 1 109 ? 15.877 2.110 7.439 1.00 95.25 109 VAL A CA 1
ATOM 863 C C . VAL A 1 109 ? 15.932 1.614 6.002 1.00 95.25 109 VAL A C 1
ATOM 865 O O . VAL A 1 109 ? 16.912 1.847 5.293 1.00 95.25 109 VAL A O 1
ATOM 868 N N . GLN A 1 110 ? 14.886 0.926 5.555 1.00 94.75 110 GLN A N 1
ATOM 869 C CA . GLN A 1 110 ? 14.815 0.395 4.199 1.00 94.75 110 GLN A CA 1
ATOM 870 C C . GLN A 1 110 ? 13.382 0.322 3.693 1.00 94.75 110 GLN A C 1
ATOM 872 O O . GLN A 1 110 ? 12.433 0.143 4.451 1.00 94.75 110 GLN A O 1
ATOM 877 N N . TYR A 1 111 ? 13.246 0.394 2.375 1.00 95.56 111 TYR A N 1
ATOM 878 C CA . TYR A 1 111 ? 11.991 0.086 1.710 1.00 95.56 111 TYR A CA 1
ATOM 879 C C . TYR A 1 111 ? 11.819 -1.421 1.548 1.00 95.56 111 TYR A C 1
ATOM 881 O O . TYR A 1 111 ? 12.753 -2.123 1.157 1.00 95.56 111 TYR A O 1
ATOM 889 N N . GLY A 1 112 ? 10.606 -1.901 1.819 1.00 93.88 112 GLY A N 1
ATOM 890 C CA . GLY A 1 112 ? 10.264 -3.313 1.700 1.00 93.88 112 GLY A CA 1
ATOM 891 C C . GLY A 1 112 ? 10.188 -3.823 0.250 1.00 93.88 112 GLY A C 1
ATOM 892 O O . GLY A 1 112 ? 10.112 -3.037 -0.708 1.00 93.88 112 GLY A O 1
ATOM 893 N N . PRO A 1 113 ? 10.148 -5.156 0.072 1.00 92.69 113 PRO A N 1
ATOM 894 C CA . PRO A 1 113 ? 10.138 -5.789 -1.246 1.00 92.69 113 PRO A CA 1
ATOM 895 C C . PRO A 1 113 ? 8.882 -5.455 -2.062 1.00 92.69 113 PRO A C 1
ATOM 897 O O . PRO A 1 113 ? 8.983 -5.249 -3.266 1.00 92.69 113 PRO A O 1
ATOM 900 N N . ARG A 1 114 ? 7.710 -5.317 -1.420 1.00 94.12 114 ARG A N 1
ATOM 901 C CA . ARG A 1 114 ? 6.444 -4.993 -2.110 1.00 94.12 114 ARG A CA 1
ATOM 902 C C . ARG A 1 114 ? 6.492 -3.637 -2.819 1.00 94.12 114 ARG A C 1
ATOM 904 O O . ARG A 1 114 ? 6.119 -3.543 -3.985 1.00 94.12 114 ARG A O 1
ATOM 911 N N . LEU A 1 115 ? 6.994 -2.602 -2.141 1.00 94.50 115 LEU A N 1
ATOM 912 C CA . LEU A 1 115 ? 7.140 -1.275 -2.745 1.00 94.50 115 LEU A CA 1
ATOM 913 C C . LEU A 1 115 ? 8.184 -1.289 -3.867 1.00 94.50 115 LEU A C 1
ATOM 915 O O . LEU A 1 115 ? 7.957 -0.715 -4.928 1.00 94.50 115 LEU A O 1
ATOM 919 N N . THR A 1 116 ? 9.305 -1.981 -3.650 1.00 94.81 116 THR A N 1
ATOM 920 C CA . THR A 1 116 ? 10.359 -2.119 -4.665 1.00 94.81 116 THR A CA 1
ATOM 921 C C . THR A 1 116 ? 9.822 -2.801 -5.928 1.00 94.81 116 THR A C 1
ATOM 923 O O . THR A 1 116 ? 10.040 -2.296 -7.026 1.00 94.81 116 THR A O 1
ATOM 926 N N . ALA A 1 117 ? 9.057 -3.887 -5.786 1.00 95.50 117 ALA A N 1
ATOM 927 C CA . ALA A 1 117 ? 8.430 -4.587 -6.905 1.00 95.50 117 ALA A CA 1
ATOM 928 C C . ALA A 1 117 ? 7.449 -3.691 -7.679 1.00 95.50 117 ALA A C 1
ATOM 930 O O . ALA A 1 117 ? 7.484 -3.663 -8.909 1.00 95.50 117 ALA A O 1
ATOM 931 N N . LEU A 1 118 ? 6.624 -2.908 -6.974 1.00 95.56 118 LEU A N 1
ATOM 932 C CA . LEU A 1 118 ? 5.722 -1.940 -7.601 1.00 95.56 118 LEU A CA 1
ATOM 933 C C . LEU A 1 118 ? 6.495 -0.898 -8.423 1.00 95.56 118 LEU A C 1
ATOM 935 O O . LEU A 1 118 ? 6.162 -0.656 -9.580 1.00 95.56 118 LEU A O 1
ATOM 939 N N . VAL A 1 119 ? 7.551 -0.314 -7.850 1.00 96.56 119 VAL A N 1
ATOM 940 C CA . VAL A 1 119 ? 8.416 0.667 -8.525 1.00 96.56 119 VAL A CA 1
ATOM 941 C C . VAL A 1 119 ? 9.055 0.072 -9.781 1.00 96.56 119 VAL A C 1
ATOM 943 O O . VAL A 1 119 ? 9.011 0.694 -10.842 1.00 96.56 119 VAL A O 1
ATOM 946 N N . VAL A 1 120 ? 9.601 -1.144 -9.687 1.00 96.56 120 VAL A N 1
ATOM 947 C CA . VAL A 1 120 ? 10.210 -1.859 -10.820 1.00 96.56 120 VAL A CA 1
ATOM 948 C C . VAL A 1 120 ? 9.179 -2.107 -11.920 1.00 96.56 120 VAL A C 1
ATOM 950 O O . VAL A 1 120 ? 9.442 -1.795 -13.081 1.00 96.56 120 VAL A O 1
ATOM 953 N N . TYR A 1 121 ? 7.992 -2.606 -11.570 1.00 97.25 121 TYR A N 1
ATOM 954 C CA . TYR A 1 121 ? 6.913 -2.860 -12.523 1.00 97.25 121 TYR A CA 1
ATOM 955 C C . TYR A 1 121 ? 6.463 -1.578 -13.235 1.00 97.25 121 TYR A C 1
ATOM 957 O O . TYR A 1 121 ? 6.404 -1.528 -14.465 1.00 97.25 121 TYR A O 1
ATOM 965 N N . LEU A 1 122 ? 6.191 -0.514 -12.478 1.00 96.75 122 LEU A N 1
ATOM 966 C CA . LEU A 1 122 ? 5.755 0.768 -13.030 1.00 96.75 122 LEU A CA 1
ATOM 967 C C . LEU A 1 122 ? 6.825 1.400 -13.930 1.00 96.75 122 LEU A C 1
ATOM 969 O O . LEU A 1 122 ? 6.508 1.996 -14.960 1.00 96.75 122 LEU A O 1
ATOM 973 N N . HIS A 1 123 ? 8.101 1.250 -13.581 1.00 97.06 123 HIS A N 1
ATOM 974 C CA . HIS A 1 123 ? 9.177 1.790 -14.396 1.00 97.06 123 HIS A CA 1
ATOM 975 C C . HIS A 1 123 ? 9.447 0.957 -15.657 1.00 97.06 123 HIS A C 1
ATOM 977 O O . HIS A 1 123 ? 9.571 1.521 -16.740 1.00 97.06 123 HIS A O 1
ATOM 983 N N . HIS A 1 124 ? 9.549 -0.370 -15.548 1.00 95.25 124 HIS A N 1
ATOM 984 C CA . HIS A 1 124 ? 9.943 -1.227 -16.672 1.00 95.25 124 HIS A CA 1
ATOM 985 C C . HIS A 1 124 ? 8.788 -1.638 -17.573 1.00 95.25 124 HIS A C 1
ATOM 987 O O . HIS A 1 124 ? 8.958 -1.660 -18.788 1.00 95.25 124 HIS A O 1
ATOM 993 N N . ILE A 1 125 ? 7.629 -1.952 -17.000 1.00 96.62 125 ILE A N 1
ATOM 994 C CA . ILE A 1 125 ? 6.483 -2.447 -17.768 1.00 96.62 125 ILE A CA 1
ATOM 995 C C . ILE A 1 125 ? 5.590 -1.287 -18.198 1.00 96.62 125 ILE A C 1
ATOM 997 O O . ILE A 1 125 ? 5.190 -1.216 -19.355 1.00 96.62 125 ILE A O 1
ATOM 1001 N N . GLN 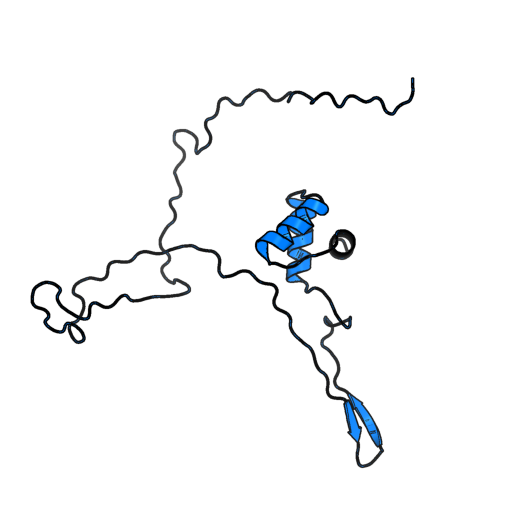A 1 126 ? 5.315 -0.345 -17.290 1.00 97.50 126 GLN A N 1
ATOM 1002 C CA . GLN A 1 126 ? 4.481 0.826 -17.599 1.00 97.50 126 GLN A CA 1
ATOM 1003 C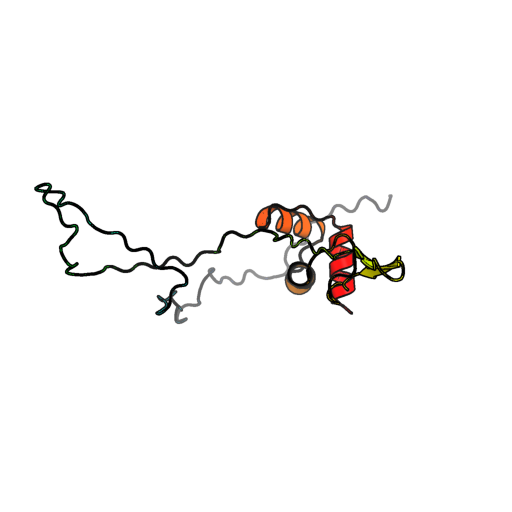 C . GLN A 1 126 ? 5.286 2.016 -18.153 1.00 97.50 126 GLN A C 1
ATOM 1005 O O . GLN A 1 126 ? 4.699 3.032 -18.524 1.00 97.50 126 GLN A O 1
ATOM 1010 N N . LEU A 1 127 ? 6.620 1.891 -18.243 1.00 96.94 127 LEU A N 1
ATOM 1011 C CA . LEU A 1 127 ? 7.536 2.878 -18.834 1.00 96.94 127 LEU A CA 1
ATOM 1012 C C . LEU A 1 127 ? 7.421 4.279 -18.213 1.00 96.94 127 LEU A C 1
ATOM 1014 O O . LEU A 1 127 ? 7.621 5.293 -18.886 1.00 96.94 127 LEU A O 1
ATOM 1018 N N . ILE A 1 128 ? 7.103 4.352 -16.916 1.00 97.56 128 ILE A N 1
ATOM 1019 C CA . ILE A 1 128 ? 6.935 5.623 -16.211 1.00 97.56 128 ILE A CA 1
ATOM 1020 C C . ILE A 1 128 ? 8.322 6.217 -15.891 1.00 97.56 128 ILE A C 1
ATOM 1022 O O . ILE A 1 128 ? 9.110 5.588 -15.175 1.00 97.56 128 ILE A O 1
ATOM 1026 N N . PRO A 1 129 ? 8.650 7.436 -16.372 1.00 97.25 129 PRO A N 1
ATOM 1027 C CA . PRO A 1 129 ? 9.918 8.092 -16.052 1.00 97.25 129 PRO A CA 1
ATOM 1028 C C . PRO A 1 129 ? 10.045 8.396 -14.556 1.00 97.25 129 PRO A C 1
ATOM 1030 O O . PRO A 1 129 ? 9.051 8.714 -13.908 1.00 97.25 129 PRO A O 1
ATOM 1033 N N . TYR A 1 130 ? 11.270 8.396 -14.018 1.00 97.75 130 TYR A N 1
ATOM 1034 C CA . TYR A 1 130 ? 11.518 8.507 -12.572 1.00 97.75 130 TYR A CA 1
ATOM 1035 C C . TYR A 1 130 ? 10.804 9.667 -11.879 1.00 97.75 130 TYR A C 1
ATOM 1037 O O . TYR A 1 130 ? 10.259 9.477 -10.796 1.00 97.75 130 TYR A O 1
ATOM 1045 N N . LYS A 1 131 ? 10.771 10.858 -12.492 1.00 97.25 131 LYS A N 1
ATOM 1046 C CA . LYS A 1 131 ? 10.070 12.002 -11.895 1.00 97.25 131 LYS A CA 1
ATOM 1047 C C . LYS A 1 131 ? 8.568 11.730 -11.766 1.00 97.25 131 LYS A C 1
ATOM 1049 O O . LYS A 1 131 ? 8.023 11.861 -10.680 1.00 97.25 131 LYS A O 1
ATOM 1054 N N . ARG A 1 132 ? 7.932 11.237 -12.833 1.00 97.88 132 ARG A N 1
ATOM 1055 C CA . ARG A 1 132 ? 6.511 10.860 -12.802 1.00 97.88 132 ARG A CA 1
ATOM 1056 C C . ARG A 1 132 ? 6.240 9.693 -11.861 1.00 97.88 132 ARG A C 1
ATOM 1058 O O . ARG A 1 132 ? 5.163 9.630 -11.283 1.00 97.88 132 ARG A O 1
ATOM 1065 N N . LEU A 1 133 ? 7.193 8.777 -11.711 1.00 97.38 133 LEU A N 1
ATOM 1066 C CA . LEU A 1 133 ? 7.073 7.665 -10.779 1.00 97.38 133 LEU A CA 1
ATOM 1067 C C . LEU A 1 133 ? 7.094 8.156 -9.330 1.00 97.38 133 LEU A C 1
ATOM 1069 O O . LEU A 1 133 ? 6.230 7.756 -8.562 1.00 97.38 133 LEU A O 1
ATOM 1073 N N . SER A 1 134 ? 8.004 9.072 -8.985 1.00 97.62 134 SER A N 1
ATOM 1074 C CA . SER A 1 134 ? 8.003 9.761 -7.686 1.00 97.62 134 SER A CA 1
ATOM 1075 C C . SER A 1 134 ? 6.653 10.423 -7.415 1.00 97.62 134 SER A C 1
ATOM 1077 O O . SER A 1 134 ? 6.056 10.163 -6.377 1.00 97.62 134 SER A O 1
ATOM 1079 N N . ASP A 1 135 ? 6.148 11.212 -8.369 1.00 97.12 135 ASP A N 1
ATOM 1080 C CA . ASP A 1 135 ? 4.865 11.911 -8.224 1.00 97.12 135 ASP A CA 1
ATOM 1081 C C . ASP A 1 135 ? 3.692 10.916 -8.084 1.00 97.12 135 ASP A C 1
ATOM 1083 O O . ASP A 1 135 ? 2.742 11.157 -7.347 1.00 97.12 135 ASP A O 1
ATOM 1087 N N . THR A 1 136 ? 3.766 9.765 -8.765 1.00 95.81 136 THR A N 1
ATOM 1088 C CA . THR A 1 136 ? 2.756 8.697 -8.674 1.00 95.81 136 THR A CA 1
ATOM 1089 C C . THR A 1 136 ? 2.754 8.046 -7.293 1.00 95.81 136 THR A C 1
ATOM 1091 O O . THR A 1 136 ? 1.687 7.836 -6.722 1.00 95.81 136 THR A O 1
ATOM 1094 N N . ILE A 1 137 ? 3.930 7.728 -6.743 1.00 95.88 137 ILE A N 1
ATOM 1095 C CA . ILE A 1 137 ? 4.031 7.153 -5.396 1.00 95.88 137 ILE A CA 1
ATOM 1096 C C . ILE A 1 137 ? 3.540 8.160 -4.353 1.00 95.88 137 ILE A C 1
ATOM 1098 O O . ILE A 1 137 ? 2.764 7.791 -3.477 1.00 95.88 137 ILE A O 1
ATOM 1102 N N . GLU A 1 138 ? 3.904 9.433 -4.485 1.00 95.19 138 GLU A N 1
ATOM 1103 C CA . GLU A 1 138 ? 3.432 10.487 -3.589 1.00 95.19 138 GLU A CA 1
ATOM 1104 C C . GLU A 1 138 ? 1.908 10.656 -3.650 1.00 95.19 138 GLU A C 1
ATOM 1106 O O . GLU A 1 138 ? 1.256 10.697 -2.610 1.00 95.19 138 GLU A O 1
ATOM 1111 N N . ALA A 1 139 ? 1.316 10.666 -4.846 1.00 94.12 139 ALA A N 1
ATOM 1112 C CA . ALA A 1 139 ? -0.129 10.809 -5.007 1.00 94.12 139 ALA A CA 1
ATOM 1113 C C . ALA A 1 139 ? -0.925 9.613 -4.456 1.00 94.12 139 ALA A C 1
ATOM 1115 O O . ALA A 1 139 ? -1.999 9.805 -3.890 1.00 94.12 139 ALA A O 1
ATOM 1116 N N . LEU A 1 140 ? -0.424 8.386 -4.634 1.00 93.25 140 LEU A N 1
ATOM 1117 C CA . LEU A 1 140 ? -1.139 7.167 -4.237 1.00 93.25 140 LEU A CA 1
ATOM 1118 C C . LEU A 1 140 ? -0.896 6.762 -2.780 1.00 93.25 140 LEU A C 1
ATOM 1120 O O . LEU A 1 140 ? -1.781 6.180 -2.164 1.00 93.25 140 LEU A O 1
ATOM 1124 N N . TYR A 1 141 ? 0.296 7.035 -2.250 1.00 93.75 141 TYR A N 1
ATOM 1125 C CA . TYR A 1 141 ? 0.737 6.551 -0.939 1.00 93.75 141 TYR A CA 1
ATOM 1126 C C . TYR A 1 141 ? 1.054 7.674 0.051 1.00 93.75 141 TYR A C 1
ATOM 1128 O O . TYR A 1 141 ? 1.476 7.380 1.168 1.00 93.75 141 TYR A O 1
ATOM 1136 N N . GLN A 1 142 ? 0.899 8.942 -0.351 1.00 92.44 142 GLN A N 1
ATOM 1137 C CA . GLN A 1 142 ? 1.247 10.120 0.456 1.00 92.44 142 GLN A CA 1
ATOM 1138 C C . GLN A 1 142 ? 2.695 10.079 0.965 1.00 92.44 142 GLN A C 1
ATOM 1140 O O . GLN A 1 142 ? 3.011 10.573 2.045 1.00 92.44 142 GLN A O 1
ATOM 1145 N N . HIS A 1 143 ? 3.584 9.466 0.176 1.00 94.00 143 HIS A N 1
ATOM 1146 C CA . HIS A 1 143 ? 4.972 9.231 0.550 1.00 94.00 143 HIS A CA 1
ATOM 1147 C C . HIS A 1 143 ? 5.928 9.646 -0.564 1.00 94.00 143 HIS A C 1
ATOM 1149 O O . HIS A 1 143 ? 5.856 9.137 -1.682 1.00 94.00 143 HIS A O 1
ATOM 1155 N N . SER A 1 144 ? 6.850 10.554 -0.252 1.00 92.75 144 SER A N 1
ATOM 1156 C CA . SER A 1 144 ? 7.812 11.068 -1.227 1.00 92.75 144 SER A CA 1
ATOM 1157 C C . SER A 1 144 ? 9.036 10.156 -1.331 1.00 92.75 144 SER A C 1
ATOM 1159 O O . SER A 1 144 ? 9.653 9.792 -0.326 1.00 92.75 144 SER A O 1
ATOM 1161 N N . VAL A 1 145 ? 9.419 9.794 -2.559 1.00 95.94 145 VAL A N 1
ATOM 1162 C CA . VAL A 1 145 ? 10.597 8.960 -2.834 1.00 95.94 145 VAL A CA 1
ATOM 1163 C C . VAL A 1 145 ? 11.469 9.638 -3.877 1.00 95.94 145 VAL A C 1
ATOM 1165 O O . VAL A 1 145 ? 11.041 9.876 -5.002 1.00 95.94 145 VAL A O 1
ATOM 1168 N N . SER A 1 146 ? 12.730 9.904 -3.530 1.00 96.88 146 SER A N 1
ATOM 1169 C CA . SER A 1 146 ? 13.657 10.552 -4.458 1.00 96.88 146 SER A CA 1
ATOM 1170 C C . SER A 1 146 ? 13.901 9.709 -5.716 1.00 96.88 146 SER A C 1
ATOM 1172 O O . SER A 1 146 ? 13.934 8.476 -5.671 1.00 96.88 146 SER A O 1
ATOM 1174 N N . THR A 1 147 ? 14.170 10.369 -6.844 1.00 96.88 147 THR A N 1
ATOM 1175 C CA . THR A 1 147 ? 14.503 9.688 -8.106 1.00 96.88 147 THR A CA 1
ATOM 1176 C C . THR A 1 147 ? 15.753 8.812 -7.992 1.00 96.88 147 THR A C 1
ATOM 1178 O O . THR A 1 147 ? 15.800 7.745 -8.600 1.00 96.88 147 THR A O 1
ATOM 1181 N N . GLY A 1 148 ? 16.732 9.207 -7.170 1.00 97.00 148 GLY A N 1
ATOM 1182 C CA . GLY A 1 148 ? 17.918 8.396 -6.880 1.00 97.00 148 GLY A CA 1
ATOM 1183 C C . GLY A 1 148 ? 17.573 7.100 -6.143 1.00 97.00 148 GLY A C 1
ATOM 1184 O O . GLY A 1 148 ? 18.056 6.027 -6.502 1.00 97.00 148 GLY A O 1
ATOM 1185 N N . THR A 1 149 ? 16.668 7.163 -5.163 1.00 96.50 149 THR A N 1
ATOM 1186 C CA . THR A 1 149 ? 16.159 5.967 -4.477 1.00 96.50 149 THR A CA 1
ATOM 1187 C C . THR A 1 149 ? 15.411 5.050 -5.446 1.00 96.50 149 THR A C 1
ATOM 1189 O O . THR A 1 149 ? 15.643 3.841 -5.432 1.00 96.50 149 THR A O 1
ATOM 1192 N N . LEU A 1 150 ? 14.558 5.604 -6.315 1.00 97.12 150 LEU A N 1
ATOM 1193 C CA . LEU A 1 150 ? 13.843 4.828 -7.333 1.00 97.12 150 LEU A CA 1
ATOM 1194 C C . LEU A 1 150 ? 14.816 4.133 -8.296 1.00 97.12 150 LEU A C 1
ATOM 1196 O O . LEU A 1 150 ? 14.644 2.951 -8.584 1.00 97.12 150 LEU A O 1
ATOM 1200 N N . ALA A 1 151 ? 15.874 4.817 -8.738 1.00 96.69 151 ALA A N 1
ATOM 1201 C CA . ALA A 1 151 ? 16.910 4.214 -9.575 1.00 96.69 151 ALA A CA 1
ATOM 1202 C C . ALA A 1 151 ? 17.621 3.047 -8.865 1.00 96.69 151 ALA A C 1
ATOM 1204 O O . ALA A 1 151 ? 17.840 1.998 -9.470 1.00 96.69 151 ALA A O 1
ATOM 1205 N N . ASN A 1 152 ? 17.909 3.177 -7.566 1.00 95.44 152 ASN A N 1
ATOM 1206 C CA . ASN A 1 152 ? 18.498 2.097 -6.766 1.00 95.44 152 ASN A CA 1
ATOM 1207 C C . ASN A 1 152 ? 17.540 0.911 -6.566 1.00 95.44 152 ASN A C 1
ATOM 1209 O O . ASN A 1 152 ? 17.975 -0.239 -6.543 1.00 95.44 152 ASN A O 1
ATOM 1213 N N . MET A 1 153 ? 16.235 1.159 -6.421 1.00 95.62 153 MET A N 1
ATOM 1214 C CA . MET A 1 153 ? 15.219 0.098 -6.399 1.00 95.62 153 MET A CA 1
ATOM 1215 C C . MET A 1 153 ? 15.190 -0.664 -7.724 1.00 95.62 153 MET A C 1
ATOM 1217 O O . MET A 1 153 ? 15.257 -1.889 -7.723 1.00 95.62 153 MET A O 1
ATOM 1221 N N . VAL A 1 154 ? 15.155 0.066 -8.840 1.00 94.56 154 VAL A N 1
ATOM 1222 C CA . VAL A 1 154 ? 15.153 -0.506 -10.190 1.00 94.56 154 VAL A CA 1
ATOM 1223 C C . VAL A 1 154 ? 16.420 -1.314 -10.461 1.00 94.56 154 VAL A C 1
ATOM 1225 O O . VAL A 1 154 ? 16.335 -2.404 -11.015 1.00 94.56 154 VAL A O 1
ATOM 1228 N N . LYS A 1 155 ? 17.589 -0.814 -10.043 1.00 93.06 155 LYS A N 1
ATOM 1229 C CA . LYS A 1 155 ? 18.865 -1.519 -10.207 1.00 93.06 155 LYS A CA 1
ATOM 1230 C C . LYS A 1 155 ? 18.871 -2.866 -9.474 1.00 93.06 155 LYS A C 1
ATOM 1232 O O . LYS A 1 155 ? 19.203 -3.866 -10.094 1.00 93.06 155 LYS A O 1
ATOM 1237 N N . ARG A 1 156 ? 18.449 -2.891 -8.204 1.00 86.75 156 ARG A N 1
ATOM 1238 C CA . ARG A 1 156 ? 18.381 -4.119 -7.387 1.00 86.75 156 ARG A CA 1
ATOM 1239 C C . ARG A 1 156 ? 17.366 -5.135 -7.905 1.00 86.75 156 ARG A C 1
ATOM 1241 O O . ARG A 1 156 ? 17.576 -6.321 -7.752 1.00 86.75 156 ARG A O 1
ATOM 1248 N N . GLY A 1 157 ? 16.266 -4.687 -8.513 1.00 77.38 157 GLY A N 1
ATOM 1249 C CA . GLY A 1 157 ? 15.246 -5.586 -9.068 1.00 77.38 157 GLY A CA 1
ATOM 1250 C C . GLY A 1 157 ? 15.642 -6.288 -10.373 1.00 77.38 157 GLY A C 1
ATOM 1251 O O . GLY A 1 157 ? 14.842 -7.054 -10.902 1.00 77.38 157 GLY A O 1
ATOM 1252 N N . ARG A 1 158 ? 16.822 -5.984 -10.927 1.00 66.38 158 ARG A N 1
ATOM 1253 C CA . ARG A 1 158 ? 17.396 -6.664 -12.100 1.00 66.38 158 ARG A CA 1
ATOM 1254 C C . ARG A 1 158 ? 18.394 -7.764 -11.728 1.00 66.38 158 ARG A C 1
ATOM 1256 O O . ARG A 1 158 ? 18.831 -8.478 -12.628 1.00 66.38 158 ARG A O 1
ATOM 1263 N N . GLU A 1 159 ? 18.783 -7.824 -10.459 1.00 55.41 159 GLU A N 1
ATOM 1264 C CA . GLU A 1 159 ? 19.661 -8.841 -9.869 1.00 55.41 159 GLU A CA 1
ATOM 1265 C C . GLU A 1 159 ? 18.813 -10.020 -9.377 1.00 55.41 159 GLU A C 1
ATOM 1267 O O . GLU A 1 159 ? 19.262 -11.170 -9.574 1.00 55.41 159 GLU A O 1
#

Secondary structure (DSSP, 8-state):
--TT----------SPP--PPSSSPTTPPP-PPPPPSS-S--------B-TTT--B-TTSPPS---------PPPP----PPP---EEE-TTT--EEEPPPPTT--SSS---HHHHHHHHHHHHTS---HHHHHHHHHHHHS----HHHHHHHHHHTT-